Protein AF-A0AB33EXU6-F1 (afdb_monomer_lite)

Secondary structure (DSSP, 8-state):
---TT----EE-SS-EEES-BTTEEESS-EEE-TT-EEEEEE---TT-SS--EEEEEE-TTS-EEEEEEEE--

Sequence (73 aa):
MNRPYRTGPEQADRLTLLTEWRNFVPERPVLVRAGETIWVEDFGLPEHRTPQYHLVVRRKNGQLDAYPGDLCR

Structure (mmCIF, N/CA/C/O backbone):
data_AF-A0AB33EXU6-F1
#
_entry.id   AF-A0AB33EXU6-F1
#
loop_
_atom_site.group_PDB
_atom_site.id
_atom_site.type_symbol
_atom_site.label_atom_id
_atom_site.label_alt_id
_atom_site.label_comp_id
_atom_site.label_asym_id
_atom_site.label_entity_id
_atom_site.label_seq_id
_atom_site.pdbx_PDB_ins_code
_atom_site.Cartn_x
_atom_site.Cartn_y
_atom_site.Cartn_z
_atom_site.occupancy
_atom_site.B_iso_or_equiv
_atom_site.auth_seq_id
_atom_site.auth_comp_id
_atom_site.auth_asym_id
_atom_site.auth_atom_id
_atom_site.pdbx_PDB_model_num
ATOM 1 N N . MET A 1 1 ? 5.406 16.226 -18.506 1.00 37.91 1 MET A N 1
ATOM 2 C CA . MET A 1 1 ? 5.039 14.803 -18.682 1.00 37.91 1 MET A CA 1
ATOM 3 C C . MET A 1 1 ? 4.147 14.396 -17.522 1.00 37.91 1 MET A C 1
ATOM 5 O O . MET A 1 1 ? 4.634 14.277 -16.407 1.00 37.91 1 MET A O 1
ATOM 9 N N . ASN A 1 2 ? 2.842 14.284 -17.761 1.00 38.28 2 ASN A N 1
ATOM 10 C CA . ASN A 1 2 ? 1.864 13.885 -16.752 1.00 38.28 2 ASN A CA 1
ATOM 11 C C . ASN A 1 2 ? 1.859 12.349 -16.718 1.00 38.28 2 ASN A C 1
ATOM 13 O O . ASN A 1 2 ? 1.406 11.732 -17.678 1.00 38.28 2 ASN A O 1
ATOM 17 N N . ARG A 1 3 ? 2.462 11.725 -15.696 1.00 50.34 3 ARG A N 1
ATOM 18 C CA . ARG A 1 3 ? 2.407 10.263 -15.532 1.00 50.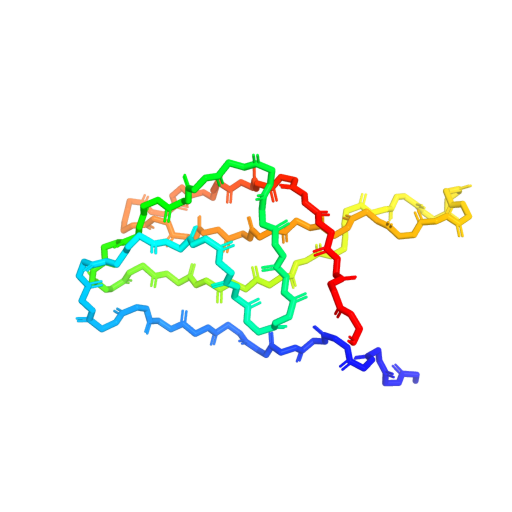34 3 ARG A CA 1
ATOM 19 C C . ARG A 1 3 ? 0.968 9.910 -15.112 1.00 50.34 3 ARG A C 1
ATOM 21 O O . ARG A 1 3 ? 0.570 10.336 -14.029 1.00 50.34 3 ARG A O 1
ATOM 28 N N . PRO A 1 4 ? 0.190 9.173 -15.923 1.00 50.03 4 PRO A N 1
ATOM 29 C CA . PRO A 1 4 ? -1.262 9.031 -15.747 1.00 50.03 4 PRO A CA 1
ATOM 30 C C . PRO A 1 4 ? -1.696 8.244 -14.496 1.00 50.03 4 PRO A C 1
ATOM 32 O O . PRO A 1 4 ? -2.884 8.186 -14.209 1.00 50.03 4 PRO A O 1
ATOM 35 N N . TYR A 1 5 ? -0.754 7.690 -13.724 1.00 50.91 5 TYR A N 1
ATOM 36 C CA . TYR A 1 5 ? -1.033 6.833 -12.564 1.00 50.91 5 TYR A CA 1
ATOM 37 C C . TYR A 1 5 ? -0.638 7.443 -11.216 1.00 50.91 5 TYR A C 1
ATOM 39 O O . TYR A 1 5 ? -0.698 6.760 -10.198 1.00 50.91 5 TYR A O 1
ATOM 47 N N . ARG A 1 6 ? -0.271 8.735 -11.158 1.00 54.09 6 ARG A N 1
ATOM 48 C CA . ARG A 1 6 ? -0.169 9.453 -9.873 1.00 54.09 6 ARG A CA 1
ATOM 49 C C . ARG A 1 6 ? -1.566 9.776 -9.344 1.00 54.09 6 ARG A C 1
ATOM 51 O O . ARG A 1 6 ? -1.958 10.930 -9.196 1.00 54.09 6 ARG A O 1
ATOM 58 N N . THR A 1 7 ? -2.339 8.741 -9.050 1.00 62.2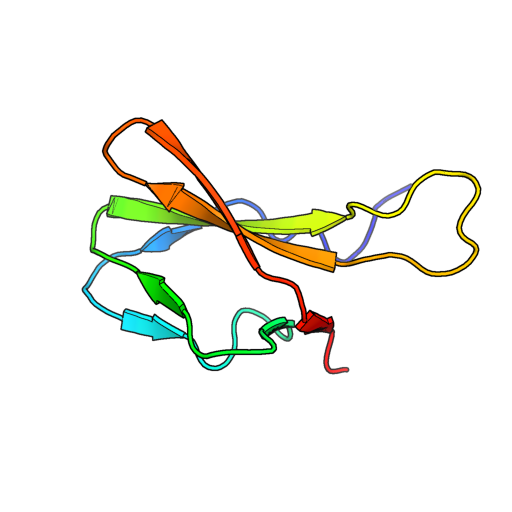2 7 THR A N 1
ATOM 59 C CA . THR A 1 7 ? -3.426 8.856 -8.089 1.00 62.22 7 THR A CA 1
ATOM 60 C C . THR A 1 7 ? -2.805 9.279 -6.766 1.00 62.22 7 THR A C 1
ATOM 62 O O . THR A 1 7 ? -1.986 8.553 -6.207 1.00 62.22 7 THR A O 1
ATOM 65 N N . GLY A 1 8 ? -3.125 10.496 -6.322 1.00 78.88 8 GLY A N 1
ATOM 66 C CA . GLY A 1 8 ? -2.537 11.072 -5.117 1.00 78.88 8 GLY A CA 1
ATOM 67 C C . GLY A 1 8 ? -2.807 10.221 -3.869 1.00 78.88 8 GLY A C 1
ATOM 68 O O . GLY A 1 8 ? -3.733 9.401 -3.887 1.00 78.88 8 GLY A O 1
ATOM 69 N N . PRO A 1 9 ? -2.021 10.421 -2.797 1.00 91.19 9 PRO A N 1
ATOM 70 C CA . PRO A 1 9 ? -2.178 9.675 -1.557 1.00 91.19 9 PRO A CA 1
ATOM 71 C C . PRO A 1 9 ? -3.582 9.815 -0.973 1.00 91.19 9 PRO A C 1
ATOM 73 O O . PRO A 1 9 ? -4.131 10.915 -0.924 1.00 91.19 9 PRO A O 1
ATOM 76 N N . GLU A 1 10 ? -4.149 8.703 -0.516 1.00 93.88 10 GLU A N 1
ATOM 77 C CA . GLU A 1 10 ? -5.469 8.647 0.113 1.00 93.88 10 GLU A CA 1
ATOM 78 C C . GLU A 1 10 ? -5.350 8.091 1.528 1.00 93.88 10 GLU A C 1
ATOM 80 O O . GLU A 1 10 ? -4.598 7.152 1.771 1.00 93.88 10 GLU A O 1
ATOM 85 N N . GLN A 1 11 ? -6.083 8.665 2.477 1.00 95.06 11 GLN A N 1
ATOM 86 C CA . GLN A 1 11 ? -6.126 8.151 3.838 1.00 95.06 11 GLN A CA 1
ATOM 87 C C . GLN A 1 11 ? -7.282 7.159 3.987 1.00 95.06 11 GLN A C 1
ATOM 89 O O . GLN A 1 11 ? -8.422 7.499 3.688 1.00 95.06 11 GLN A O 1
ATOM 94 N N . ALA A 1 12 ? -6.997 5.956 4.485 1.00 94.00 12 ALA A N 1
ATOM 95 C CA . ALA A 1 12 ? -8.022 4.973 4.809 1.00 94.00 12 ALA A CA 1
ATOM 96 C C . ALA A 1 12 ? -8.952 5.513 5.905 1.00 94.00 12 ALA A C 1
ATOM 98 O O . ALA A 1 12 ? -8.495 5.993 6.943 1.00 94.00 12 ALA A O 1
ATOM 99 N N . ASP A 1 13 ? -10.257 5.391 5.711 1.00 94.44 13 ASP A N 1
ATOM 100 C CA . ASP A 1 13 ? -11.301 5.815 6.648 1.00 94.44 13 ASP A CA 1
ATOM 101 C C . ASP A 1 13 ? -11.618 4.739 7.703 1.00 94.44 13 ASP A C 1
ATOM 103 O O . ASP A 1 13 ? -11.955 5.049 8.846 1.00 94.44 13 ASP A O 1
ATOM 107 N N . ARG A 1 14 ? -11.459 3.462 7.340 1.00 95.25 14 ARG A N 1
ATOM 108 C CA . ARG A 1 14 ? -11.767 2.291 8.177 1.00 95.25 14 ARG A CA 1
ATOM 109 C C . ARG A 1 14 ? -10.750 1.165 8.006 1.00 95.25 14 ARG A C 1
ATOM 111 O O . ARG A 1 14 ? -9.839 1.240 7.186 1.00 95.25 14 ARG A O 1
ATOM 118 N N . LEU A 1 15 ? -10.893 0.116 8.819 1.00 96.62 15 LEU A N 1
ATOM 119 C CA . LEU A 1 15 ? -10.147 -1.125 8.623 1.00 96.62 15 LEU A CA 1
ATOM 120 C C . LEU A 1 15 ? -10.624 -1.792 7.328 1.00 96.62 15 LEU A C 1
ATOM 122 O O . LEU A 1 15 ? -11.787 -2.181 7.237 1.00 96.62 15 LEU A O 1
ATOM 126 N N . THR A 1 16 ? -9.722 -1.938 6.364 1.00 95.69 16 THR A N 1
ATOM 127 C CA . THR A 1 16 ? 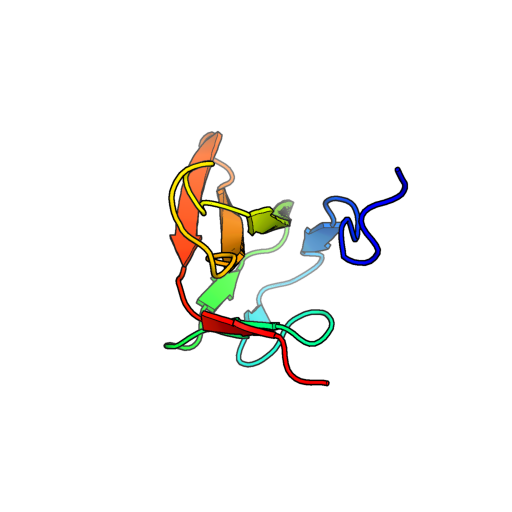-10.035 -2.470 5.035 1.00 95.69 16 THR A CA 1
ATOM 128 C C . THR A 1 16 ? -8.969 -3.477 4.623 1.00 95.69 16 THR A C 1
ATOM 130 O O . THR A 1 16 ? -7.776 -3.256 4.831 1.00 95.69 16 THR A O 1
ATOM 133 N N . LEU A 1 17 ? -9.396 -4.598 4.046 1.00 97.19 17 LEU A N 1
ATOM 134 C CA . LEU A 1 17 ? -8.505 -5.539 3.377 1.00 97.19 17 LEU A CA 1
ATOM 135 C C . LEU A 1 17 ? -8.511 -5.219 1.881 1.00 97.19 17 LEU A C 1
ATOM 137 O O . LEU A 1 17 ? -9.537 -5.374 1.225 1.00 97.19 17 LEU A O 1
ATOM 141 N N . LEU A 1 18 ? -7.382 -4.754 1.358 1.00 95.44 18 LEU A N 1
ATOM 142 C CA . LEU A 1 18 ? -7.229 -4.399 -0.047 1.00 95.44 18 LEU A CA 1
ATOM 143 C C . LEU A 1 18 ? -6.776 -5.615 -0.845 1.00 95.44 18 LEU A C 1
ATOM 145 O O . LEU A 1 18 ? -5.642 -6.070 -0.707 1.00 95.44 18 LEU A O 1
ATOM 149 N N . THR A 1 19 ? -7.663 -6.120 -1.692 1.00 95.69 19 THR A N 1
ATOM 150 C CA . THR A 1 19 ? -7.327 -7.048 -2.783 1.00 95.69 19 THR A CA 1
ATOM 151 C C . THR A 1 19 ? -7.123 -6.316 -4.108 1.00 95.69 19 THR A C 1
ATOM 153 O O . THR A 1 19 ? -6.560 -6.880 -5.034 1.00 95.69 19 THR A O 1
ATOM 156 N N . GLU A 1 20 ? -7.577 -5.065 -4.188 1.00 93.50 20 GLU A N 1
ATOM 157 C CA . GLU A 1 20 ? -7.403 -4.155 -5.314 1.00 93.50 20 GLU A CA 1
ATOM 158 C C . GLU A 1 20 ? -7.445 -2.710 -4.794 1.00 93.50 20 GLU A C 1
ATOM 160 O O . GLU A 1 20 ? -8.144 -2.407 -3.821 1.00 93.50 20 GLU A O 1
ATOM 165 N N . TRP A 1 21 ? -6.698 -1.812 -5.431 1.00 92.19 21 TRP A N 1
ATOM 166 C CA . TRP A 1 21 ? -6.689 -0.387 -5.133 1.00 92.19 21 TRP A CA 1
ATOM 167 C C . TRP A 1 21 ? -6.475 0.457 -6.390 1.00 92.19 21 TRP A C 1
ATOM 169 O O . TRP A 1 21 ? -5.373 0.488 -6.926 1.00 92.19 21 TRP A O 1
ATOM 179 N N . ARG A 1 22 ? -7.500 1.193 -6.840 1.00 87.81 22 ARG A N 1
ATOM 180 C CA . ARG A 1 22 ? -7.414 2.116 -7.995 1.00 87.81 22 ARG A CA 1
ATOM 181 C C . ARG A 1 22 ? -6.713 1.475 -9.213 1.00 87.81 22 ARG A C 1
ATOM 183 O O . ARG A 1 22 ? -5.786 2.055 -9.774 1.00 87.81 22 ARG A O 1
ATOM 190 N N . ASN A 1 23 ? -7.169 0.280 -9.596 1.00 89.19 23 ASN A N 1
ATOM 191 C CA . ASN A 1 23 ? -6.615 -0.567 -10.659 1.00 89.19 23 ASN A CA 1
ATOM 192 C C . ASN A 1 23 ? -5.252 -1.211 -10.355 1.00 89.19 23 ASN A C 1
ATOM 194 O O . ASN A 1 23 ? -4.646 -1.782 -11.250 1.00 89.19 23 ASN A O 1
ATOM 198 N N . PHE A 1 24 ? -4.740 -1.138 -9.129 1.00 92.38 24 PHE A N 1
ATOM 199 C CA . PHE A 1 24 ? -3.569 -1.899 -8.700 1.00 92.38 24 PHE A CA 1
ATOM 200 C C . PHE A 1 24 ? -4.001 -3.149 -7.936 1.00 92.38 24 PHE A C 1
ATOM 202 O O . PHE A 1 24 ? -4.729 -3.045 -6.948 1.00 92.38 24 PHE A O 1
ATOM 209 N N . VAL A 1 25 ? -3.518 -4.316 -8.347 1.00 94.50 25 VAL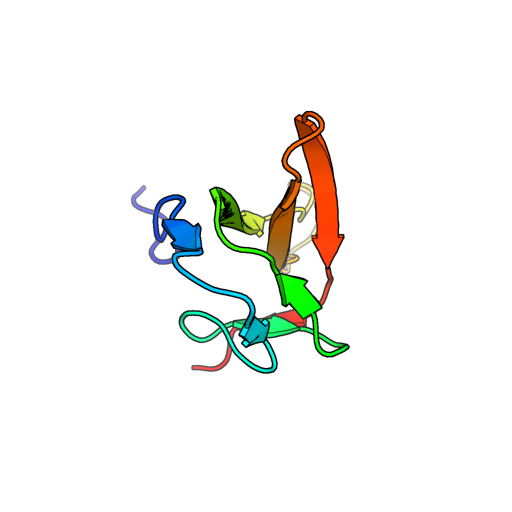 A N 1
ATOM 210 C CA . VAL A 1 25 ? -3.740 -5.586 -7.652 1.00 94.50 25 VAL A CA 1
ATOM 211 C C . VAL A 1 25 ? -2.433 -5.996 -6.972 1.00 94.50 25 VAL A C 1
ATOM 213 O O . VAL A 1 25 ? -1.486 -6.377 -7.662 1.00 94.50 25 VAL A O 1
ATOM 216 N N . PRO A 1 26 ? -2.339 -5.902 -5.632 1.00 94.50 26 PRO A N 1
ATOM 217 C CA . PRO A 1 26 ? -1.167 -6.378 -4.911 1.00 94.50 26 PRO A CA 1
ATOM 218 C C . PRO A 1 26 ? -1.055 -7.905 -5.008 1.00 94.50 26 PRO A C 1
ATOM 220 O O . PRO A 1 26 ? -2.063 -8.610 -4.983 1.00 94.50 26 PRO A O 1
ATOM 223 N N . GLU A 1 27 ? 0.172 -8.436 -5.022 1.00 95.56 27 GLU A N 1
ATOM 224 C CA . GLU A 1 27 ? 0.426 -9.891 -5.056 1.00 95.56 27 GLU A CA 1
ATOM 225 C C . GLU A 1 27 ? -0.202 -10.636 -3.868 1.00 95.56 27 GLU A C 1
ATOM 227 O O . GLU A 1 27 ? -0.452 -11.843 -3.916 1.00 95.56 27 GLU A O 1
ATOM 232 N N . ARG A 1 28 ? -0.420 -9.921 -2.761 1.00 95.75 28 ARG A N 1
ATOM 233 C CA . ARG A 1 28 ? -1.069 -10.428 -1.554 1.00 95.75 28 ARG A CA 1
ATOM 234 C C . ARG A 1 28 ? -2.034 -9.380 -1.007 1.00 95.75 28 ARG A C 1
ATOM 236 O O . ARG A 1 28 ? -1.712 -8.195 -1.068 1.00 95.75 28 ARG A O 1
ATOM 243 N N . PRO A 1 29 ? -3.164 -9.788 -0.404 1.00 96.06 29 PRO A N 1
ATOM 244 C CA . PRO A 1 29 ? -4.076 -8.847 0.231 1.00 96.06 29 PRO A CA 1
ATOM 245 C C . PRO A 1 29 ? -3.369 -7.988 1.288 1.00 96.06 29 PRO A C 1
ATOM 247 O O . PRO A 1 29 ? -2.650 -8.511 2.143 1.00 96.06 29 PRO A O 1
ATOM 250 N N . VAL A 1 30 ? -3.599 -6.675 1.252 1.00 96.75 30 VAL A N 1
ATOM 251 C CA . VAL A 1 30 ? -2.960 -5.709 2.156 1.00 96.75 30 VAL A CA 1
ATOM 252 C C . VAL A 1 30 ? -3.975 -5.194 3.165 1.00 96.75 30 VAL A C 1
ATOM 254 O O . VAL A 1 30 ? -4.979 -4.584 2.805 1.00 96.75 30 VAL A O 1
ATOM 257 N N . LEU A 1 31 ? -3.718 -5.423 4.453 1.00 97.38 31 LEU A N 1
ATOM 258 C CA . LEU A 1 31 ? -4.554 -4.883 5.521 1.00 97.38 31 LEU A CA 1
ATOM 259 C C . LEU A 1 31 ? -4.138 -3.443 5.848 1.00 97.38 31 LEU A C 1
ATOM 261 O O . LEU A 1 31 ? -2.978 -3.181 6.188 1.00 97.38 31 LEU A O 1
ATOM 265 N N . VAL A 1 32 ? -5.107 -2.534 5.806 1.00 96.44 32 VAL A N 1
ATOM 266 C CA . VAL A 1 32 ? -4.943 -1.110 6.121 1.00 96.44 32 VAL A CA 1
ATOM 267 C C . VAL A 1 32 ? -5.939 -0.669 7.175 1.00 96.44 32 VAL A C 1
ATOM 269 O O . VAL A 1 32 ? -7.094 -1.093 7.190 1.00 96.44 32 VAL A O 1
ATOM 272 N N . ARG A 1 33 ? -5.476 0.169 8.098 1.00 96.81 33 ARG A N 1
ATOM 273 C CA . ARG A 1 33 ? -6.252 0.680 9.232 1.00 96.81 33 ARG A CA 1
ATOM 274 C C . ARG A 1 33 ? -6.684 2.120 8.984 1.00 96.81 33 ARG A C 1
ATOM 276 O O . ARG A 1 33 ? -5.949 2.894 8.381 1.00 96.81 33 ARG A O 1
ATOM 283 N N . ALA A 1 34 ? -7.814 2.503 9.577 1.00 96.12 34 ALA A N 1
ATOM 284 C CA . ALA A 1 34 ? -8.295 3.885 9.590 1.00 96.12 34 ALA A CA 1
ATOM 285 C C . ALA A 1 34 ? -7.175 4.855 9.985 1.00 96.12 34 ALA A C 1
ATOM 287 O O . ALA A 1 34 ? -6.614 4.707 11.070 1.00 96.12 34 ALA A O 1
ATOM 288 N N . GLY A 1 35 ? -6.858 5.835 9.150 1.00 95.06 35 GLY A N 1
ATOM 289 C CA . GLY A 1 35 ? -5.815 6.831 9.359 1.00 95.06 35 GLY A CA 1
ATOM 290 C C . GLY A 1 35 ? -4.477 6.538 8.669 1.00 95.06 35 GLY A C 1
ATOM 291 O O . GLY A 1 35 ? -3.631 7.428 8.646 1.00 95.06 35 GLY A O 1
ATOM 292 N N . GLU A 1 36 ? -4.272 5.341 8.114 1.00 97.06 36 GLU A N 1
ATOM 293 C CA . GLU A 1 36 ? -3.100 5.014 7.286 1.00 97.06 36 GLU A CA 1
ATOM 294 C C . GLU A 1 36 ? -3.238 5.618 5.885 1.00 97.06 36 GLU A C 1
ATOM 296 O O . GLU A 1 36 ? -4.349 5.774 5.385 1.00 97.06 36 GLU A O 1
ATOM 301 N N . THR A 1 37 ? -2.124 5.985 5.253 1.00 97.00 37 THR A N 1
ATOM 302 C CA . THR A 1 37 ? -2.133 6.612 3.919 1.00 97.00 37 THR A CA 1
ATOM 303 C C . THR A 1 37 ? -1.669 5.624 2.862 1.00 97.00 37 THR A C 1
ATOM 305 O O . THR A 1 37 ? -0.676 4.940 3.074 1.00 97.00 37 THR A O 1
ATOM 308 N N . ILE A 1 38 ? -2.362 5.569 1.730 1.00 95.69 38 ILE A N 1
ATOM 309 C CA . ILE A 1 38 ? -2.205 4.576 0.670 1.00 95.69 38 ILE A CA 1
ATOM 310 C C . ILE A 1 38 ? -1.974 5.295 -0.660 1.00 95.69 38 ILE A C 1
ATOM 312 O O . ILE A 1 38 ? -2.704 6.228 -1.001 1.00 95.69 38 ILE A O 1
ATOM 316 N N . TRP A 1 39 ? -0.970 4.876 -1.424 1.00 94.56 39 TRP A N 1
ATOM 317 C CA . TRP A 1 39 ? -0.744 5.335 -2.797 1.00 94.56 39 TRP A CA 1
ATOM 318 C C . TRP A 1 39 ? -0.007 4.278 -3.611 1.00 94.56 39 TRP A C 1
ATOM 320 O O . TRP A 1 39 ? 0.474 3.296 -3.061 1.00 94.56 39 TRP A O 1
ATOM 330 N N . VAL A 1 40 ? 0.085 4.480 -4.922 1.00 92.75 40 VAL A N 1
ATOM 331 C CA . VAL A 1 40 ? 0.929 3.661 -5.798 1.00 92.75 40 VAL A CA 1
ATOM 332 C C . VAL A 1 40 ? 2.164 4.474 -6.165 1.00 92.75 40 VAL A C 1
ATOM 334 O O . VAL A 1 40 ? 2.045 5.638 -6.551 1.00 92.75 40 VAL A O 1
ATOM 337 N N . GLU A 1 41 ? 3.341 3.871 -6.041 1.00 90.69 41 GLU A N 1
ATOM 338 C CA . GLU A 1 41 ? 4.618 4.476 -6.422 1.00 90.69 41 GLU A CA 1
ATOM 339 C C . GLU A 1 41 ? 5.340 3.578 -7.432 1.00 90.69 41 GLU A C 1
ATOM 341 O O . GLU A 1 41 ? 5.210 2.355 -7.401 1.00 90.69 41 GLU A O 1
ATOM 346 N N . ASP A 1 42 ? 6.085 4.196 -8.346 1.00 89.06 42 ASP A N 1
ATOM 347 C CA . ASP A 1 42 ? 6.934 3.498 -9.309 1.00 89.06 42 ASP A CA 1
ATOM 348 C C . ASP A 1 42 ? 8.334 3.317 -8.714 1.00 89.06 42 ASP A C 1
ATOM 350 O O . ASP A 1 42 ? 9.068 4.290 -8.533 1.00 89.06 42 ASP A O 1
ATOM 354 N N . PHE A 1 43 ? 8.690 2.071 -8.407 1.00 86.56 43 PHE A N 1
ATOM 355 C CA . PHE A 1 43 ? 10.010 1.678 -7.912 1.00 86.56 43 PHE A CA 1
ATOM 356 C C . PHE A 1 43 ? 10.948 1.220 -9.036 1.00 86.56 43 PHE A C 1
ATOM 358 O O . PHE A 1 43 ? 12.06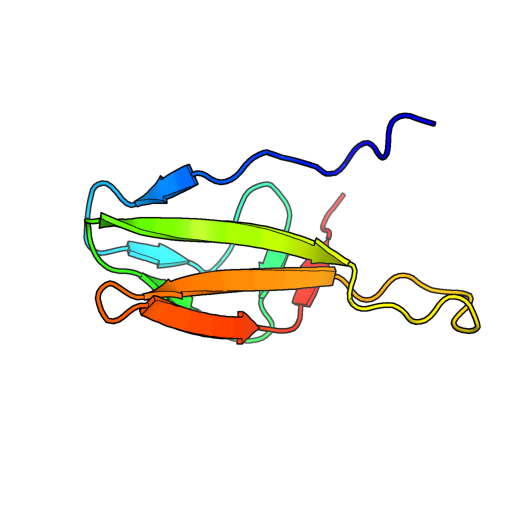7 0.785 -8.765 1.00 86.56 43 PHE A O 1
ATOM 365 N N . GLY A 1 44 ? 10.524 1.311 -10.301 1.00 81.06 44 GLY A N 1
ATOM 366 C CA . GLY A 1 44 ? 11.379 0.983 -11.432 1.00 81.06 44 GLY A CA 1
ATOM 367 C C . GLY A 1 44 ? 12.599 1.902 -11.479 1.00 81.06 44 GLY A C 1
ATOM 368 O O . GLY A 1 44 ? 12.469 3.126 -11.555 1.00 81.06 44 GLY A O 1
ATOM 369 N N . LEU A 1 45 ? 13.804 1.323 -11.458 1.00 77.31 45 LEU A N 1
ATOM 370 C CA . LEU A 1 45 ? 15.017 2.087 -11.753 1.00 77.31 45 LEU A CA 1
ATOM 371 C C . LEU A 1 45 ? 14.962 2.604 -13.200 1.00 77.31 45 LEU A C 1
ATOM 373 O O . LEU A 1 45 ? 14.401 1.928 -14.065 1.00 77.31 45 LEU A O 1
ATOM 377 N N . PRO A 1 46 ? 15.596 3.752 -13.505 1.00 69.56 46 PRO A N 1
ATOM 378 C CA . PRO A 1 46 ? 15.608 4.330 -14.853 1.00 69.56 46 PRO A CA 1
ATOM 379 C C . PRO A 1 46 ? 16.135 3.388 -15.949 1.00 69.56 46 PRO A C 1
ATOM 381 O O . PRO A 1 46 ? 15.858 3.585 -17.129 1.00 69.56 46 PRO A O 1
ATOM 384 N N . GLU A 1 47 ? 16.913 2.381 -15.557 1.00 75.19 47 GLU A N 1
ATOM 385 C CA . GLU A 1 47 ? 17.493 1.348 -16.416 1.00 75.19 47 GLU A CA 1
ATOM 386 C C . GLU A 1 47 ? 16.544 0.172 -16.709 1.00 75.19 47 GLU A C 1
ATOM 388 O O . GLU A 1 47 ? 16.737 -0.546 -17.695 1.00 75.19 47 GLU A O 1
ATOM 393 N N . HIS A 1 48 ? 15.483 -0.012 -15.917 1.00 71.50 48 HIS A N 1
ATOM 394 C CA . HIS A 1 48 ? 14.459 -1.011 -16.200 1.00 71.50 48 HIS A CA 1
ATOM 395 C C . HIS A 1 48 ? 13.495 -0.481 -17.265 1.00 71.50 48 HIS A C 1
ATOM 397 O O . HIS A 1 48 ? 12.836 0.541 -17.097 1.00 71.50 48 HIS A O 1
ATOM 403 N N . ARG A 1 49 ? 13.372 -1.216 -18.379 1.00 69.44 49 ARG A N 1
ATOM 404 C CA . ARG A 1 49 ? 12.412 -0.894 -19.454 1.00 69.44 49 ARG A CA 1
ATOM 405 C C . ARG A 1 49 ? 10.949 -0.986 -19.013 1.00 69.44 49 ARG A C 1
ATOM 407 O O . ARG A 1 49 ? 10.084 -0.460 -19.708 1.00 69.44 49 ARG A O 1
ATOM 414 N N . THR A 1 50 ? 10.681 -1.659 -17.898 1.00 75.12 50 THR A N 1
ATOM 415 C CA . THR A 1 50 ? 9.334 -1.915 -17.390 1.00 75.12 50 THR A CA 1
ATOM 416 C C . THR A 1 50 ? 9.183 -1.258 -16.017 1.00 75.12 50 THR A C 1
ATOM 418 O O . THR A 1 50 ? 10.020 -1.522 -15.149 1.00 75.12 50 THR A O 1
ATOM 421 N N . PRO A 1 51 ? 8.157 -0.413 -15.804 1.00 78.31 51 PRO A N 1
ATOM 422 C CA . PRO A 1 51 ? 7.893 0.170 -14.491 1.00 78.31 51 PRO A CA 1
ATOM 423 C C . PRO A 1 51 ? 7.565 -0.924 -13.468 1.00 78.31 51 PRO A C 1
ATOM 425 O O . PRO A 1 51 ? 6.988 -1.952 -13.823 1.00 78.31 51 PRO A O 1
ATOM 428 N N . GLN A 1 52 ? 7.925 -0.691 -12.205 1.00 87.25 52 GLN A N 1
ATOM 429 C CA . GLN A 1 52 ? 7.668 -1.623 -11.101 1.00 87.25 52 GLN A CA 1
ATOM 430 C C . GLN A 1 52 ? 6.814 -0.931 -10.045 1.00 87.25 52 GLN A C 1
ATOM 432 O O . GLN A 1 52 ? 7.313 -0.335 -9.087 1.00 87.25 52 GLN A O 1
ATOM 437 N N . TYR A 1 53 ? 5.504 -0.979 -10.244 1.00 90.00 53 TYR A N 1
ATOM 438 C CA . TYR A 1 53 ? 4.562 -0.332 -9.345 1.00 90.00 53 TYR A CA 1
ATOM 439 C C . TYR A 1 53 ? 4.429 -1.108 -8.038 1.00 90.00 53 TYR A C 1
ATOM 441 O O . TYR A 1 53 ? 4.367 -2.333 -8.030 1.00 90.00 53 TYR A O 1
ATOM 449 N N . HIS A 1 54 ? 4.370 -0.381 -6.929 1.00 94.06 54 HIS A N 1
ATOM 450 C CA . HIS A 1 54 ? 4.059 -0.946 -5.623 1.00 94.06 54 HIS A CA 1
ATOM 451 C C . HIS A 1 54 ? 2.943 -0.143 -4.969 1.00 94.06 54 HIS A C 1
ATOM 453 O O . HIS A 1 54 ? 2.925 1.090 -5.048 1.00 94.06 54 HIS A O 1
ATOM 459 N N . LEU A 1 55 ? 2.053 -0.834 -4.261 1.00 94.88 55 LEU A N 1
ATOM 460 C CA . LEU A 1 55 ? 1.150 -0.203 -3.311 1.00 94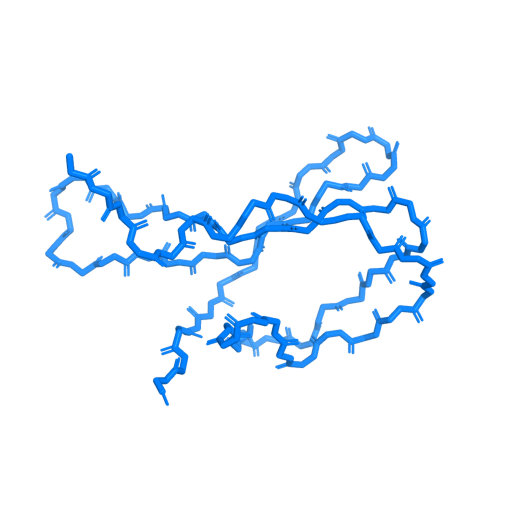.88 55 LEU A CA 1
ATOM 461 C C . LEU A 1 55 ? 1.952 0.156 -2.063 1.00 94.88 55 LEU A C 1
ATOM 463 O O . LEU A 1 55 ? 2.496 -0.717 -1.389 1.00 94.88 55 LEU A O 1
ATOM 467 N N . VAL A 1 56 ? 2.024 1.439 -1.749 1.00 96.00 56 VAL A N 1
ATOM 468 C CA . VAL A 1 56 ? 2.713 1.955 -0.574 1.00 96.00 56 VAL A CA 1
ATOM 469 C C . VAL A 1 56 ? 1.692 2.311 0.491 1.00 96.00 56 VAL A C 1
ATOM 471 O O . VAL A 1 56 ? 0.705 2.998 0.223 1.00 96.00 56 VAL A O 1
ATOM 474 N N . VAL A 1 57 ? 1.953 1.859 1.714 1.00 96.69 57 VAL A N 1
ATOM 475 C CA . VAL A 1 57 ? 1.159 2.179 2.894 1.00 96.69 57 VAL A CA 1
ATOM 476 C C . VAL A 1 57 ? 2.039 2.876 3.921 1.00 96.69 57 VAL A C 1
ATOM 478 O O . VAL A 1 57 ? 2.972 2.288 4.468 1.00 96.69 57 VAL A O 1
ATOM 481 N N . ARG A 1 58 ? 1.701 4.125 4.246 1.00 97.69 58 ARG A N 1
ATOM 482 C CA . ARG A 1 58 ? 2.228 4.817 5.420 1.00 97.69 58 ARG A CA 1
ATOM 483 C C . ARG A 1 58 ? 1.408 4.453 6.643 1.00 97.69 58 ARG A C 1
ATOM 485 O O . ARG A 1 58 ? 0.255 4.864 6.797 1.00 97.69 58 ARG A O 1
ATOM 492 N N . ARG A 1 59 ? 2.047 3.711 7.535 1.00 96.88 59 ARG A N 1
ATOM 493 C CA . ARG A 1 59 ? 1.522 3.317 8.836 1.00 96.88 59 ARG A CA 1
ATOM 494 C C . ARG A 1 59 ? 1.430 4.513 9.775 1.00 96.88 59 ARG A C 1
ATOM 496 O O . ARG A 1 59 ? 2.140 5.510 9.634 1.00 96.88 59 ARG A O 1
ATOM 503 N N . LYS A 1 60 ? 0.595 4.383 10.808 1.00 93.88 60 LYS A N 1
ATOM 504 C CA . LYS A 1 60 ? 0.422 5.418 11.845 1.00 93.88 60 LYS A CA 1
ATOM 505 C C . LYS A 1 60 ? 1.700 5.742 12.618 1.00 93.88 60 LYS A C 1
ATOM 507 O O . LYS A 1 60 ? 1.849 6.857 13.099 1.00 93.88 60 LYS A O 1
ATOM 512 N N . ASN A 1 61 ? 2.609 4.777 12.739 1.00 94.56 61 ASN A N 1
ATOM 513 C CA . ASN A 1 61 ? 3.919 4.961 13.371 1.00 94.56 61 ASN A CA 1
ATOM 514 C C . ASN A 1 61 ? 4.944 5.636 12.436 1.00 94.56 61 ASN A C 1
ATOM 516 O O . ASN A 1 61 ? 6.100 5.787 12.812 1.00 94.56 61 ASN A O 1
ATOM 520 N N . GLY A 1 62 ? 4.542 6.019 11.219 1.00 93.81 62 GLY A N 1
ATOM 521 C CA . GLY A 1 62 ? 5.413 6.630 10.219 1.00 93.81 62 GLY A CA 1
ATOM 522 C C . GLY A 1 62 ? 6.182 5.638 9.345 1.00 93.81 62 GLY A C 1
ATOM 523 O O . GLY A 1 62 ? 6.814 6.080 8.390 1.00 93.81 62 GLY A O 1
ATOM 524 N N . GLN A 1 63 ? 6.103 4.332 9.619 1.00 96.88 63 GLN A N 1
ATOM 525 C CA . GLN A 1 63 ? 6.701 3.295 8.779 1.00 96.88 63 GLN A CA 1
ATOM 526 C C . GLN A 1 63 ? 6.054 3.276 7.390 1.00 96.88 63 GLN A C 1
ATOM 528 O O . GLN A 1 63 ? 4.846 3.480 7.253 1.00 96.88 63 GLN A O 1
ATOM 533 N N . LEU A 1 64 ? 6.871 3.020 6.370 1.00 96.69 64 LEU A N 1
ATOM 534 C CA . LEU A 1 64 ? 6.432 2.810 4.997 1.00 96.69 64 LEU A CA 1
ATOM 535 C C . LEU A 1 64 ? 6.570 1.332 4.656 1.00 96.69 64 LEU A C 1
ATOM 537 O O . LEU A 1 64 ? 7.677 0.798 4.693 1.00 96.69 64 LEU A O 1
ATOM 541 N N . ASP A 1 65 ? 5.456 0.707 4.296 1.00 96.19 65 ASP A N 1
ATOM 542 C CA . ASP A 1 65 ? 5.445 -0.635 3.727 1.00 96.19 65 ASP A CA 1
ATOM 543 C C . ASP A 1 65 ? 5.159 -0.529 2.228 1.00 96.19 65 ASP A C 1
ATOM 545 O O . ASP A 1 65 ? 4.254 0.203 1.826 1.00 96.19 65 ASP A O 1
ATOM 549 N N . ALA A 1 66 ? 5.915 -1.256 1.408 1.00 95.50 66 ALA A N 1
ATOM 550 C CA . ALA A 1 66 ? 5.710 -1.331 -0.033 1.00 95.50 66 ALA A CA 1
ATOM 551 C C . ALA A 1 66 ? 5.337 -2.763 -0.423 1.00 95.50 66 ALA A C 1
ATOM 553 O O . ALA A 1 66 ? 6.000 -3.719 -0.016 1.00 95.50 66 ALA A O 1
ATOM 554 N N . TYR A 1 67 ? 4.276 -2.899 -1.211 1.00 95.06 67 TYR A N 1
ATOM 555 C CA . TYR A 1 67 ? 3.723 -4.178 -1.635 1.00 95.06 67 TYR A CA 1
ATOM 556 C C . TYR A 1 67 ? 3.773 -4.282 -3.161 1.00 95.06 67 TYR A C 1
ATOM 558 O O . TYR A 1 67 ? 3.158 -3.441 -3.825 1.00 95.06 67 TYR A O 1
ATOM 566 N N . PRO A 1 68 ? 4.488 -5.273 -3.722 1.00 94.62 68 PRO A N 1
ATOM 567 C CA . PRO A 1 68 ? 4.530 -5.483 -5.163 1.00 94.62 68 PRO A CA 1
ATOM 568 C C . PRO A 1 68 ? 3.167 -5.942 -5.691 1.00 94.62 68 PRO A C 1
ATOM 570 O O . PRO A 1 68 ? 2.313 -6.435 -4.943 1.00 94.62 68 PRO A O 1
ATOM 573 N N . GLY A 1 69 ? 2.968 -5.757 -6.989 1.00 92.50 69 GLY A N 1
ATOM 574 C CA . GLY A 1 69 ? 1.738 -6.089 -7.689 1.00 92.50 69 GLY A CA 1
ATOM 575 C C . GLY A 1 69 ? 1.694 -5.455 -9.069 1.00 92.50 69 GLY A C 1
ATOM 576 O O . GLY A 1 69 ? 2.669 -4.856 -9.527 1.00 92.50 69 GLY A O 1
ATOM 577 N N . ASP A 1 70 ? 0.538 -5.560 -9.707 1.00 91.19 70 ASP A N 1
ATOM 578 C CA . ASP A 1 70 ? 0.355 -5.168 -11.098 1.00 91.19 70 ASP A CA 1
ATOM 579 C C . ASP A 1 70 ? -0.743 -4.117 -11.248 1.00 91.19 70 ASP A C 1
ATOM 581 O O . ASP A 1 70 ? -1.745 -4.118 -10.532 1.00 91.19 70 ASP A O 1
ATOM 585 N N . LEU A 1 71 ? -0.576 -3.222 -12.224 1.00 87.44 71 LEU A N 1
ATOM 586 C CA . LEU A 1 71 ? -1.672 -2.373 -12.683 1.00 87.44 71 LEU A CA 1
ATOM 587 C C . LEU A 1 71 ? -2.557 -3.173 -13.644 1.00 87.44 71 LEU A C 1
ATOM 589 O O . LEU A 1 71 ? -2.140 -3.521 -14.750 1.00 87.44 71 LEU A O 1
ATOM 593 N N . CYS A 1 72 ? -3.791 -3.431 -13.234 1.00 79.25 72 CYS A N 1
ATOM 594 C CA . CYS A 1 72 ? -4.861 -3.874 -14.111 1.00 79.25 72 CYS A CA 1
ATOM 595 C C . CYS A 1 72 ? -5.340 -2.705 -14.989 1.00 79.25 72 CYS A C 1
ATOM 597 O O . CYS A 1 72 ? -5.246 -1.534 -14.614 1.00 79.25 72 CYS A O 1
ATOM 599 N N . ARG A 1 73 ? -5.783 -3.024 -16.206 1.00 62.12 73 ARG A N 1
ATOM 600 C CA . ARG A 1 73 ? -6.122 -2.052 -17.251 1.00 62.12 73 ARG A CA 1
ATOM 601 C C . ARG A 1 73 ? -7.623 -1.898 -17.417 1.00 62.12 73 ARG A C 1
ATOM 603 O O . ARG A 1 73 ? -8.309 -2.939 -17.342 1.00 62.12 73 ARG A O 1
#

pLDDT: mean 86.86, std 14.73, range [37.91, 97.69]

Radius of gyration: 12.34 Å; chains: 1; bounding box: 29×25×33 Å

Foldseek 3Di:
DDPPFCPDKDFDQAFDFDCDDPQWGFPDTDTDGGGKIWGKDFPDDPPDPDTWIWIWIQDPVRDIDTTTTDRHD